Protein AF-A0A1F4JP92-F1 (afdb_monomer_lite)

Radius of gyration: 31.47 Å; chains: 1; bounding box: 61×27×81 Å

Secondary structure (DSSP, 8-state):
-PPPHHHHHHHHHTTSS-GGGHHHHHHHHHHHHHHHHHHHHHHHTS-----HHHHHHHHHHHHHHHHHHHHHHHHHHHHHHHHHHHHHHHHHHHHHHHHHHHHHHHHHTT--HHHHHHHHHHHHHHHHHHHHHHHH--

Structure (mmCIF, N/CA/C/O backbone):
data_AF-A0A1F4JP92-F1
#
_entry.id   AF-A0A1F4JP92-F1
#
loop_
_atom_site.group_PDB
_atom_site.id
_atom_site.type_symbol
_atom_site.label_atom_id
_atom_site.label_alt_id
_atom_site.label_comp_id
_atom_site.label_asym_id
_atom_site.label_entity_id
_atom_site.label_seq_id
_atom_site.pdbx_PDB_ins_code
_atom_site.Cartn_x
_atom_site.Cartn_y
_atom_site.Cartn_z
_atom_site.occupancy
_atom_site.B_iso_or_equiv
_atom_site.auth_seq_id
_atom_site.auth_comp_id
_atom_site.auth_asym_id
_atom_site.auth_atom_id
_atom_site.pdbx_PDB_model_num
ATOM 1 N N . MET A 1 1 ? -25.597 6.164 26.289 1.00 49.84 1 MET A N 1
ATOM 2 C CA . MET A 1 1 ? -26.779 6.835 26.872 1.00 49.84 1 MET A CA 1
ATOM 3 C C . MET A 1 1 ? -26.378 7.264 28.267 1.00 49.84 1 MET A C 1
ATOM 5 O O . MET A 1 1 ? -26.082 6.384 29.064 1.00 49.84 1 MET A O 1
ATOM 9 N N . SER A 1 2 ? -26.282 8.567 28.537 1.00 66.06 2 SER A N 1
ATOM 10 C CA . SER A 1 2 ? -25.992 9.054 29.887 1.00 66.06 2 SER A CA 1
ATOM 11 C C . SER A 1 2 ? -27.290 9.068 30.695 1.00 66.06 2 SER A C 1
ATOM 13 O O . SER A 1 2 ? -28.268 9.694 30.294 1.00 66.06 2 SER A O 1
ATOM 15 N N . VAL A 1 3 ? -27.320 8.329 31.802 1.00 77.25 3 VAL A N 1
ATOM 16 C CA . VAL A 1 3 ? -28.454 8.343 32.737 1.00 77.25 3 VAL A CA 1
ATOM 17 C C . VAL A 1 3 ? -28.464 9.696 33.446 1.00 77.25 3 VAL A C 1
ATOM 19 O O . VAL A 1 3 ? -27.437 10.103 33.995 1.00 77.25 3 VAL A O 1
ATOM 22 N N . LYS A 1 4 ? -29.593 10.414 33.418 1.00 81.44 4 LYS A N 1
ATOM 23 C CA . LYS A 1 4 ? -29.713 11.725 34.069 1.00 81.44 4 LYS A CA 1
ATOM 24 C C . LYS A 1 4 ? -30.188 11.573 35.511 1.00 81.44 4 LYS A C 1
ATOM 26 O O . LYS A 1 4 ? -30.871 10.618 35.870 1.00 81.44 4 LYS A O 1
ATOM 31 N N . ARG A 1 5 ? -29.875 12.570 36.343 1.00 82.69 5 ARG A N 1
ATOM 32 C CA . ARG A 1 5 ? -30.375 12.651 37.727 1.00 82.69 5 ARG A CA 1
ATOM 33 C C . ARG A 1 5 ? -31.907 12.616 37.789 1.00 82.69 5 ARG A C 1
ATOM 35 O O . ARG A 1 5 ? -32.465 12.012 38.695 1.00 82.69 5 ARG A O 1
ATOM 42 N N . GLU A 1 6 ? -32.564 13.233 36.812 1.00 84.19 6 GLU A N 1
ATOM 43 C CA . GLU A 1 6 ? -34.025 13.266 36.661 1.00 84.19 6 GLU A CA 1
ATOM 44 C C . GLU A 1 6 ? -34.623 11.856 36.537 1.00 84.19 6 GLU A C 1
ATOM 46 O O . GLU A 1 6 ? -35.607 11.550 37.208 1.00 84.19 6 GLU A O 1
ATOM 51 N N . ASP A 1 7 ? -33.972 10.968 35.780 1.00 82.88 7 ASP A N 1
ATOM 52 C CA . ASP A 1 7 ? -34.418 9.582 35.591 1.00 82.88 7 ASP A CA 1
ATOM 53 C C . ASP A 1 7 ? -34.305 8.773 36.894 1.00 82.88 7 ASP A C 1
ATOM 55 O O . ASP A 1 7 ? -35.163 7.949 37.210 1.00 82.88 7 ASP A O 1
ATOM 59 N N . LEU A 1 8 ? -33.265 9.038 37.692 1.00 81.44 8 LEU A N 1
ATOM 60 C CA . LEU A 1 8 ? -33.061 8.389 38.991 1.00 81.44 8 LEU A CA 1
ATOM 61 C C . LEU A 1 8 ? -34.031 8.903 40.060 1.00 81.44 8 LEU A C 1
ATOM 63 O O . LEU A 1 8 ? -34.473 8.131 40.908 1.00 81.44 8 LEU A O 1
ATOM 67 N N . LEU A 1 9 ? -34.404 10.184 40.004 1.00 83.88 9 LEU A N 1
ATOM 68 C CA . LEU A 1 9 ? -35.442 10.752 40.866 1.00 83.88 9 LEU A CA 1
ATOM 69 C C . LEU A 1 9 ? -36.829 10.211 40.508 1.00 83.88 9 LEU A C 1
ATOM 71 O O . LEU A 1 9 ? -37.616 9.926 41.409 1.00 83.88 9 LEU A O 1
ATOM 75 N N . ALA A 1 10 ? -37.114 10.010 39.219 1.00 84.25 10 ALA A N 1
ATOM 76 C CA . ALA A 1 10 ? -38.336 9.349 38.771 1.00 84.25 10 ALA A CA 1
ATOM 77 C C . ALA A 1 10 ? -38.378 7.880 39.230 1.00 84.25 10 ALA A C 1
ATOM 79 O O . ALA A 1 10 ? -39.398 7.422 39.742 1.00 84.25 10 ALA A O 1
ATOM 80 N N . ALA A 1 11 ? -37.256 7.158 39.142 1.00 81.69 11 ALA A N 1
ATOM 81 C CA . ALA A 1 11 ? -37.146 5.799 39.671 1.00 81.69 11 ALA A CA 1
ATOM 82 C C . ALA A 1 11 ? -37.335 5.749 41.199 1.00 81.69 11 ALA A C 1
ATOM 84 O O . ALA A 1 11 ? -37.957 4.818 41.715 1.00 81.69 11 ALA A O 1
ATOM 85 N N . ALA A 1 12 ? -36.860 6.766 41.923 1.00 83.38 12 ALA A N 1
ATOM 86 C CA . ALA A 1 12 ? -37.088 6.882 43.359 1.00 83.38 12 ALA A CA 1
ATOM 87 C C . ALA A 1 12 ? -38.549 7.202 43.712 1.00 83.38 12 ALA A C 1
ATOM 89 O O . ALA A 1 12 ? -39.080 6.650 44.675 1.00 83.38 12 ALA A O 1
ATOM 90 N N . ALA A 1 13 ? -39.231 8.009 42.895 1.00 83.31 13 ALA A N 1
ATOM 91 C CA . ALA A 1 13 ? -40.652 8.320 43.062 1.00 83.31 13 ALA A CA 1
ATOM 92 C C . ALA A 1 13 ? -41.559 7.088 42.883 1.00 83.31 13 ALA A C 1
ATOM 94 O O . ALA A 1 13 ? -42.597 6.986 43.532 1.00 83.31 13 ALA A O 1
ATOM 95 N N . VAL A 1 14 ? -41.152 6.132 42.041 1.00 86.50 14 VAL A N 1
ATOM 96 C CA . VAL A 1 14 ? -41.853 4.848 41.830 1.00 86.50 14 VAL A CA 1
ATOM 97 C C . VAL A 1 14 ? -41.387 3.770 42.831 1.00 86.50 14 VAL A C 1
ATOM 99 O O . VAL A 1 14 ? -41.831 2.627 42.782 1.00 86.50 14 VAL A O 1
ATOM 102 N N . GLY A 1 15 ? -40.505 4.119 43.777 1.00 81.44 15 GLY A N 1
ATOM 103 C CA . GLY A 1 15 ? -40.039 3.222 44.841 1.00 81.44 15 GLY A CA 1
ATOM 104 C C . GLY A 1 15 ? -39.006 2.182 44.399 1.00 81.44 15 GLY A C 1
ATOM 105 O O . GLY A 1 15 ? -38.695 1.269 45.159 1.00 81.44 15 GLY A O 1
ATOM 106 N N . VAL A 1 16 ? -38.452 2.313 43.191 1.00 85.06 16 VAL A N 1
ATOM 107 C CA . VAL A 1 16 ? -37.427 1.401 42.656 1.00 85.06 16 VAL A CA 1
ATOM 108 C C . VAL A 1 16 ? -36.076 1.627 43.344 1.00 85.06 16 VAL A C 1
ATOM 110 O O . VAL A 1 16 ? -35.290 0.695 43.495 1.00 85.06 16 VAL A O 1
ATOM 113 N N . VAL A 1 17 ? -35.802 2.862 43.777 1.00 82.50 17 VAL A N 1
ATOM 114 C CA . VAL A 1 17 ? -34.554 3.264 44.447 1.00 82.50 17 VAL A CA 1
ATOM 115 C C . VAL A 1 17 ? -34.890 4.170 45.633 1.00 82.50 17 VAL A C 1
ATOM 117 O O . VAL A 1 17 ? -35.814 4.973 45.561 1.00 82.50 17 VAL A O 1
ATOM 120 N N . GLN A 1 18 ? -34.160 4.078 46.745 1.00 84.06 18 GLN A N 1
ATOM 121 C CA . GLN A 1 18 ? -34.363 5.021 47.851 1.00 84.06 18 GLN A CA 1
ATOM 122 C C . GLN A 1 18 ? -33.817 6.407 47.482 1.00 84.06 18 GLN A C 1
ATOM 124 O O . GLN A 1 18 ? -32.737 6.513 46.905 1.00 84.06 18 GLN A O 1
ATOM 129 N N . TYR A 1 19 ? -34.508 7.484 47.870 1.00 82.38 19 TYR A N 1
ATOM 130 C CA . TYR A 1 19 ? -34.062 8.862 47.598 1.00 82.38 19 TYR A CA 1
ATOM 131 C C . TYR A 1 19 ? -32.640 9.156 48.103 1.00 82.38 19 TYR A C 1
ATOM 133 O O . TYR A 1 19 ? -31.888 9.872 47.450 1.00 82.38 19 TYR A O 1
ATOM 141 N N . THR A 1 20 ? -32.238 8.550 49.223 1.00 85.56 20 THR A N 1
ATOM 142 C CA . THR A 1 20 ? -30.881 8.654 49.788 1.00 85.56 20 THR A CA 1
ATOM 143 C C . THR A 1 20 ? -29.809 7.972 48.932 1.00 85.56 20 THR A C 1
ATOM 145 O O . THR A 1 20 ? -28.627 8.281 49.062 1.00 85.56 20 THR A O 1
ATOM 148 N N . GLN A 1 21 ? -30.204 7.051 48.052 1.00 84.31 21 GLN A N 1
ATOM 149 C CA . GLN A 1 21 ? -29.314 6.269 47.194 1.00 84.31 21 GLN A CA 1
ATOM 150 C C . GLN A 1 21 ? -29.171 6.861 45.787 1.00 84.31 21 GLN A C 1
ATOM 152 O O . GLN A 1 21 ? -28.316 6.406 45.031 1.00 84.31 21 GLN A O 1
ATOM 157 N N . VAL A 1 22 ? -29.944 7.896 45.442 1.00 83.75 22 VAL A N 1
ATOM 158 C CA . VAL A 1 22 ? -29.917 8.534 44.115 1.00 83.75 22 VAL A CA 1
ATOM 159 C C . VAL A 1 22 ? -28.533 9.103 43.787 1.00 83.75 22 VAL A C 1
ATOM 161 O O . VAL A 1 22 ? -27.990 8.809 42.723 1.00 83.75 22 VAL A O 1
ATOM 164 N N . ASP A 1 23 ? -27.934 9.869 44.702 1.00 83.75 23 ASP A N 1
ATOM 165 C CA . ASP A 1 23 ? -26.630 10.502 44.465 1.00 83.75 23 ASP A CA 1
ATOM 166 C C . ASP A 1 23 ? -25.465 9.481 44.413 1.00 83.75 23 ASP A C 1
ATOM 168 O O . ASP A 1 23 ? -24.675 9.538 43.465 1.00 83.75 23 ASP A O 1
ATOM 172 N N . PRO A 1 24 ? -25.360 8.488 45.326 1.00 85.88 24 PRO A N 1
ATOM 173 C CA . PRO A 1 24 ? -24.376 7.407 45.207 1.00 85.88 24 PRO A CA 1
ATOM 174 C C . PRO A 1 24 ? -24.490 6.620 43.896 1.00 85.88 24 PRO A C 1
ATOM 176 O O . PRO A 1 24 ? -23.478 6.299 43.266 1.00 85.88 24 PRO A O 1
ATOM 179 N N . LEU A 1 25 ? -25.720 6.323 43.463 1.00 85.44 25 LEU A N 1
ATOM 180 C CA . LEU A 1 25 ? -25.968 5.557 42.245 1.00 85.44 25 LEU A CA 1
ATOM 181 C C . LEU A 1 25 ? -25.600 6.361 40.992 1.00 85.44 25 LEU A C 1
ATOM 183 O O . LEU A 1 25 ? -25.024 5.812 40.052 1.00 85.44 25 LEU A O 1
ATOM 187 N N . LEU A 1 26 ? -25.867 7.670 40.998 1.00 86.19 26 LEU A N 1
ATOM 188 C CA . LEU A 1 26 ? -25.460 8.575 39.927 1.00 86.19 26 LEU A CA 1
ATOM 189 C C . LEU A 1 26 ? -23.935 8.596 39.769 1.00 86.19 26 LEU A C 1
ATOM 191 O O . LEU A 1 26 ? -23.441 8.450 38.652 1.00 86.19 26 LEU A O 1
ATOM 195 N N . ILE A 1 27 ? -23.190 8.717 40.874 1.00 86.81 27 ILE A N 1
ATOM 196 C CA . ILE A 1 27 ? -21.716 8.721 40.867 1.00 86.81 27 ILE A CA 1
ATOM 197 C C . ILE A 1 27 ? -21.172 7.404 40.301 1.00 86.81 27 ILE A C 1
ATOM 199 O O . ILE A 1 27 ? -20.283 7.419 39.447 1.00 86.81 27 ILE A O 1
ATOM 203 N N . PHE A 1 28 ? -21.728 6.270 40.732 1.00 88.69 28 PHE A N 1
ATOM 204 C CA . PHE A 1 28 ? -21.328 4.954 40.236 1.00 88.69 28 PHE A CA 1
ATOM 205 C C . PHE A 1 28 ? -21.559 4.806 38.725 1.00 88.69 28 PHE A C 1
ATOM 207 O O . PHE A 1 28 ? -20.673 4.350 37.996 1.00 88.69 28 PHE A O 1
ATOM 214 N N . LEU A 1 29 ? -22.731 5.221 38.232 1.00 87.44 29 LEU A N 1
ATOM 215 C CA . LEU A 1 29 ? -23.058 5.161 36.806 1.00 87.44 29 LEU A CA 1
ATOM 216 C C . LEU A 1 29 ? -22.124 6.047 35.972 1.00 87.44 29 LEU A C 1
ATOM 218 O O . LEU A 1 29 ? -21.680 5.626 34.903 1.00 87.44 29 LEU A O 1
ATOM 222 N N . LEU A 1 30 ? -21.762 7.223 36.487 1.00 87.44 30 LEU A N 1
ATOM 223 C CA . LEU A 1 30 ? -20.822 8.141 35.842 1.00 87.44 30 LEU A CA 1
ATOM 224 C C . LEU A 1 30 ? -19.408 7.551 35.765 1.00 87.44 30 LEU A C 1
ATOM 226 O O . LEU A 1 30 ? -18.778 7.584 34.709 1.00 87.44 30 LEU A O 1
ATOM 230 N N . GLN A 1 31 ? -18.920 6.951 36.854 1.00 86.75 31 GLN A N 1
ATOM 231 C CA . GLN A 1 31 ? -17.619 6.275 36.872 1.00 86.75 31 GLN A CA 1
ATOM 232 C C . GLN A 1 31 ? -17.571 5.092 35.903 1.00 86.75 31 GLN A C 1
ATOM 234 O O . GLN A 1 31 ? -16.582 4.910 35.189 1.00 86.75 31 GLN A O 1
ATOM 239 N N . ARG A 1 32 ? -18.647 4.301 35.840 1.00 87.00 32 ARG A N 1
ATOM 240 C CA . ARG A 1 32 ? -18.765 3.196 34.887 1.00 87.00 32 ARG A CA 1
ATOM 241 C C . ARG A 1 32 ? -18.697 3.692 33.443 1.00 87.00 32 ARG A C 1
ATOM 243 O O . ARG A 1 32 ? -17.982 3.090 32.646 1.00 87.00 32 ARG A O 1
ATOM 250 N N . ASP A 1 33 ? -19.415 4.760 33.103 1.00 86.50 33 ASP A N 1
ATOM 251 C CA . ASP A 1 33 ? -19.454 5.278 31.730 1.00 86.50 33 ASP A CA 1
ATOM 252 C C . ASP A 1 33 ? -18.088 5.845 31.304 1.00 86.50 33 ASP A C 1
ATOM 254 O O . ASP A 1 33 ? -17.599 5.553 30.213 1.00 86.50 33 ASP A O 1
ATOM 258 N N . VAL A 1 34 ? -17.396 6.546 32.211 1.00 86.00 34 VAL A N 1
ATOM 259 C CA . VAL A 1 34 ? -16.014 7.010 31.990 1.00 86.00 34 VAL A CA 1
ATOM 260 C C . VAL A 1 34 ? -15.054 5.838 31.767 1.00 86.00 34 VAL A C 1
ATOM 262 O O . VAL A 1 34 ? -14.203 5.904 30.878 1.00 86.00 34 VAL A O 1
ATOM 265 N N . ASN A 1 35 ? -15.182 4.753 32.535 1.00 86.00 35 ASN A N 1
ATOM 266 C CA . ASN A 1 35 ? -14.346 3.564 32.354 1.00 86.00 35 ASN A CA 1
ATOM 267 C C . ASN A 1 35 ? -14.616 2.876 31.011 1.00 86.00 35 ASN A C 1
ATOM 269 O O . ASN A 1 35 ? -13.668 2.538 30.305 1.00 86.00 35 ASN A O 1
ATOM 273 N N . LEU A 1 36 ? -15.883 2.744 30.612 1.00 84.56 36 LEU A N 1
ATOM 274 C CA . LEU A 1 36 ? -16.255 2.177 29.313 1.00 84.56 36 LEU A CA 1
ATOM 275 C C . LEU A 1 36 ? -15.766 3.045 28.146 1.00 84.56 36 LEU A C 1
ATOM 277 O O . LEU A 1 36 ? -15.249 2.515 27.162 1.00 84.56 36 LEU A O 1
ATOM 281 N N . GLN A 1 37 ? -15.860 4.372 28.259 1.00 82.25 37 GLN A N 1
ATOM 282 C CA . GLN A 1 37 ? -15.300 5.286 27.261 1.00 82.25 37 GLN A CA 1
ATOM 283 C C . GLN A 1 37 ? -13.776 5.185 27.188 1.00 82.25 37 GLN A C 1
ATOM 285 O O . GLN A 1 37 ? -13.226 5.129 26.089 1.00 82.25 37 GLN A O 1
ATOM 290 N N . ARG A 1 38 ? -13.081 5.103 28.331 1.00 79.50 38 ARG A N 1
ATOM 291 C CA . ARG A 1 38 ? -11.629 4.870 28.353 1.00 79.50 38 ARG A CA 1
ATOM 292 C C . ARG A 1 38 ? -11.266 3.553 27.682 1.00 79.50 38 ARG A C 1
ATOM 294 O O . ARG A 1 38 ? -10.338 3.533 26.882 1.00 79.50 38 ARG A O 1
ATOM 301 N N . GLU A 1 39 ? -11.987 2.471 27.957 1.00 80.69 39 GLU A N 1
ATOM 302 C CA . GLU A 1 39 ? -11.750 1.180 27.307 1.00 80.69 39 GLU A CA 1
ATOM 303 C C . GLU A 1 39 ? -11.999 1.231 25.798 1.00 80.69 39 GLU A C 1
ATOM 305 O O . GLU A 1 39 ? -11.201 0.680 25.038 1.00 80.69 39 GLU A O 1
ATOM 310 N N . ALA A 1 40 ? -13.052 1.920 25.351 1.00 78.00 40 ALA A N 1
ATOM 311 C CA . ALA A 1 40 ? -13.345 2.112 23.933 1.00 78.00 40 ALA A CA 1
ATOM 312 C C . ALA A 1 40 ? -12.235 2.911 23.227 1.00 78.00 40 ALA A C 1
ATOM 314 O O . ALA A 1 40 ? -11.703 2.456 22.213 1.00 78.00 40 ALA A O 1
ATOM 315 N N . MET A 1 41 ? -11.809 4.036 23.814 1.00 73.19 41 MET A N 1
ATOM 316 C CA . MET A 1 41 ? -10.707 4.858 23.297 1.00 73.19 41 MET A CA 1
ATOM 317 C C . MET A 1 41 ? -9.369 4.107 23.302 1.00 73.19 41 MET A C 1
ATOM 319 O O . MET A 1 41 ? -8.562 4.251 22.384 1.00 73.19 41 MET A O 1
ATOM 323 N N . LEU A 1 42 ? -9.119 3.277 24.319 1.00 71.12 42 LEU A N 1
ATOM 324 C CA . LEU A 1 42 ? -7.929 2.431 24.375 1.00 71.12 42 LEU A CA 1
ATOM 325 C C . LEU A 1 42 ? -7.974 1.322 23.324 1.00 71.12 42 LEU A C 1
ATOM 327 O O . LEU A 1 42 ? -6.928 0.995 22.779 1.00 71.12 42 LEU A O 1
ATOM 331 N N . LYS A 1 43 ? -9.147 0.756 23.014 1.00 67.06 43 LYS A N 1
ATOM 332 C CA . LYS A 1 43 ? -9.319 -0.251 21.952 1.00 67.06 43 LYS A CA 1
ATOM 333 C C . LYS A 1 43 ? -8.974 0.312 20.575 1.00 67.06 43 LYS A C 1
ATOM 335 O O . LYS A 1 43 ? -8.307 -0.372 19.808 1.00 67.06 43 LYS A O 1
ATOM 340 N N . GLU A 1 44 ? -9.384 1.547 20.301 1.00 61.88 44 GLU A N 1
ATOM 341 C CA . GLU A 1 44 ? -9.089 2.258 19.052 1.00 61.88 44 GLU A CA 1
ATOM 342 C C . GLU A 1 44 ? -7.602 2.631 18.932 1.00 61.88 44 GLU A C 1
ATOM 344 O O . GLU A 1 44 ? -7.030 2.596 17.847 1.00 61.88 44 GLU A O 1
ATOM 349 N N . LYS A 1 45 ? -6.942 2.906 20.065 1.00 58.91 45 LYS A N 1
ATOM 350 C CA . LYS A 1 45 ? -5.507 3.222 20.136 1.00 58.91 45 LYS A CA 1
ATOM 351 C C . LYS A 1 45 ? -4.593 2.029 20.408 1.00 58.91 45 LYS A C 1
ATOM 353 O O . LYS A 1 45 ? -3.395 2.238 20.612 1.00 58.91 45 LYS A O 1
ATOM 358 N N . ARG A 1 46 ? -5.095 0.788 20.440 1.00 57.69 46 ARG A N 1
ATOM 359 C CA . ARG A 1 46 ? -4.195 -0.365 20.577 1.00 57.69 46 ARG A CA 1
ATOM 360 C C . ARG A 1 46 ? -3.289 -0.382 19.348 1.00 57.69 46 ARG A C 1
ATOM 362 O O . ARG A 1 46 ? -3.819 -0.513 18.245 1.00 57.69 46 ARG A O 1
ATOM 369 N N . PRO A 1 47 ? -1.955 -0.274 19.503 1.00 57.12 47 PRO A N 1
ATOM 370 C CA . PRO A 1 47 ? -1.069 -0.483 18.375 1.00 57.12 47 PRO A CA 1
ATOM 371 C C . PRO A 1 47 ? -1.387 -1.877 17.849 1.00 57.12 47 PRO A C 1
ATOM 373 O O . PRO A 1 47 ? -1.364 -2.850 18.612 1.00 57.12 47 PRO A O 1
ATOM 376 N N . THR A 1 48 ? -1.773 -1.964 16.576 1.00 61.41 48 THR A N 1
ATOM 377 C CA . THR A 1 48 ? -1.891 -3.239 15.875 1.00 61.41 48 THR A CA 1
ATOM 378 C C . THR A 1 48 ? -0.580 -3.961 16.117 1.00 61.41 48 THR A C 1
ATOM 380 O O . THR A 1 48 ? 0.459 -3.516 15.630 1.00 61.41 48 THR A O 1
ATOM 383 N N . ARG A 1 49 ? -0.604 -5.002 16.959 1.00 61.38 49 ARG A N 1
ATOM 384 C CA . ARG A 1 49 ? 0.553 -5.863 17.189 1.00 61.38 49 ARG A CA 1
ATOM 385 C C . ARG A 1 49 ? 0.930 -6.388 15.816 1.00 61.38 49 ARG A C 1
ATOM 387 O O . ARG A 1 49 ? 0.214 -7.233 15.288 1.00 61.38 49 ARG A O 1
ATOM 394 N N . THR A 1 50 ? 1.982 -5.827 15.233 1.00 62.09 50 THR A N 1
ATOM 395 C CA . THR A 1 50 ? 2.514 -6.239 13.943 1.00 62.09 50 THR A CA 1
ATOM 396 C C . THR A 1 50 ? 2.848 -7.710 14.073 1.00 62.09 50 THR A C 1
ATOM 398 O O . THR A 1 50 ? 3.754 -8.102 14.811 1.00 62.09 50 THR A O 1
ATOM 401 N N . SER A 1 51 ? 2.032 -8.547 13.441 1.00 74.31 51 SER A N 1
ATOM 402 C CA .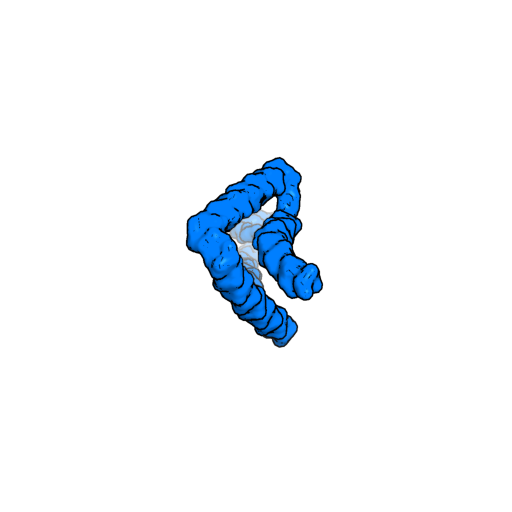 SER A 1 51 ? 2.261 -9.980 13.445 1.00 74.31 51 SER A CA 1
ATOM 403 C C . SER A 1 51 ? 3.557 -10.236 12.683 1.00 74.31 51 SER A C 1
ATOM 405 O O . SER A 1 51 ? 3.839 -9.554 11.697 1.00 74.31 51 SER A O 1
ATOM 407 N N . GLY A 1 52 ? 4.351 -11.234 13.082 1.00 74.50 52 GLY A N 1
ATOM 408 C CA . GLY A 1 52 ? 5.544 -11.620 12.312 1.00 74.50 52 GLY A CA 1
ATOM 409 C C . GLY A 1 52 ? 5.217 -11.918 10.839 1.00 74.50 52 GLY A C 1
ATOM 410 O O . GLY A 1 52 ? 6.036 -11.688 9.953 1.00 74.50 52 GLY A O 1
ATOM 411 N N . ARG A 1 53 ? 3.971 -12.331 10.566 1.00 80.38 53 ARG A N 1
ATOM 412 C CA . ARG A 1 53 ? 3.424 -12.496 9.216 1.00 80.38 53 ARG A CA 1
ATOM 413 C C . ARG A 1 53 ? 3.295 -11.172 8.455 1.00 80.38 53 ARG A C 1
ATOM 415 O O . ARG A 1 53 ? 3.617 -11.139 7.273 1.00 80.38 53 ARG A O 1
ATOM 422 N N . ASP A 1 54 ? 2.878 -10.094 9.115 1.00 79.19 54 ASP A N 1
ATOM 423 C CA . ASP A 1 54 ? 2.772 -8.768 8.493 1.00 79.19 54 ASP A CA 1
ATOM 424 C C . ASP A 1 54 ? 4.161 -8.253 8.122 1.00 79.19 54 ASP A C 1
ATOM 426 O O . ASP A 1 54 ? 4.368 -7.766 7.016 1.00 79.19 54 ASP A O 1
ATOM 430 N N . VAL A 1 55 ? 5.147 -8.443 9.005 1.00 82.88 55 VAL A N 1
ATOM 431 C CA . VAL A 1 55 ? 6.548 -8.084 8.735 1.00 82.88 55 VAL A CA 1
ATOM 432 C C . VAL A 1 55 ? 7.099 -8.865 7.539 1.00 82.88 55 VAL A C 1
ATOM 434 O O . VAL A 1 55 ? 7.748 -8.278 6.675 1.00 82.88 55 VAL A O 1
ATOM 437 N N . ALA A 1 56 ? 6.800 -10.165 7.441 1.00 83.50 56 ALA A N 1
ATOM 438 C CA . ALA A 1 56 ? 7.183 -10.976 6.287 1.00 83.50 56 ALA A CA 1
AT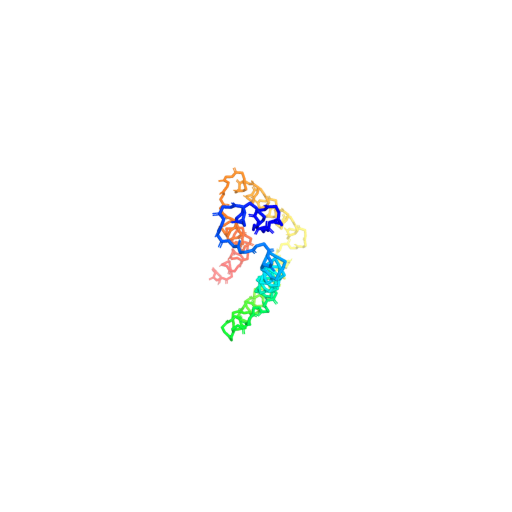OM 439 C C . ALA A 1 56 ? 6.525 -10.482 4.987 1.00 83.50 56 ALA A C 1
ATOM 441 O O . ALA A 1 56 ? 7.194 -10.403 3.957 1.00 83.50 56 ALA A O 1
ATOM 442 N N . PHE A 1 57 ? 5.250 -10.085 5.027 1.00 84.69 57 PHE A N 1
ATOM 443 C CA . PHE A 1 57 ? 4.582 -9.479 3.874 1.00 84.69 57 PHE A CA 1
ATOM 444 C C . PHE A 1 57 ? 5.175 -8.122 3.491 1.00 84.69 57 PHE A C 1
ATOM 446 O O . PHE A 1 57 ? 5.349 -7.866 2.302 1.00 84.69 57 PHE A O 1
ATOM 453 N N . TYR A 1 58 ? 5.541 -7.275 4.456 1.00 83.75 58 TYR A N 1
ATOM 454 C CA . TYR A 1 58 ? 6.222 -6.009 4.172 1.00 83.75 58 TYR A CA 1
ATOM 455 C C . TYR A 1 58 ? 7.605 -6.230 3.554 1.00 83.75 58 TYR A C 1
ATOM 457 O O . TYR A 1 58 ? 7.952 -5.560 2.584 1.00 83.75 58 TYR A O 1
ATOM 465 N N . MET A 1 59 ? 8.370 -7.201 4.056 1.00 87.12 59 MET A N 1
ATOM 466 C CA . MET A 1 59 ? 9.656 -7.598 3.473 1.00 87.12 59 MET A CA 1
ATOM 467 C C . MET A 1 59 ? 9.493 -8.112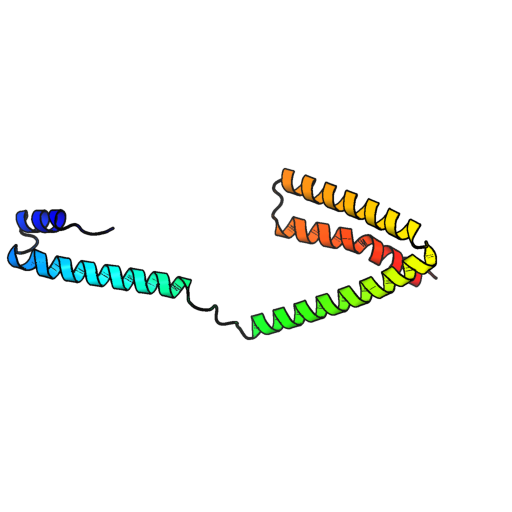 2.040 1.00 87.12 59 MET A C 1
ATOM 469 O O . MET A 1 59 ? 10.228 -7.696 1.147 1.00 87.12 59 MET A O 1
ATOM 473 N N . LEU A 1 60 ? 8.493 -8.965 1.799 1.00 86.75 60 LEU A N 1
ATOM 474 C CA . LEU A 1 60 ? 8.169 -9.451 0.460 1.00 86.75 60 LEU A CA 1
ATOM 475 C C . LEU A 1 60 ? 7.782 -8.294 -0.470 1.00 86.75 60 LEU A C 1
ATOM 477 O O . LEU A 1 60 ? 8.278 -8.216 -1.590 1.00 86.75 60 LEU A O 1
ATOM 481 N N . ALA A 1 61 ? 6.930 -7.378 -0.004 1.00 80.06 61 ALA A N 1
ATOM 482 C CA . ALA A 1 61 ? 6.508 -6.215 -0.773 1.00 80.06 61 ALA A CA 1
ATOM 483 C C . ALA A 1 61 ? 7.702 -5.323 -1.138 1.00 80.06 61 ALA A C 1
ATOM 485 O O . ALA A 1 61 ? 7.841 -4.941 -2.296 1.00 80.06 61 ALA A O 1
ATOM 486 N N . LEU A 1 62 ? 8.602 -5.051 -0.188 1.00 85.06 62 LEU A N 1
ATOM 487 C CA . LEU A 1 62 ? 9.827 -4.289 -0.441 1.00 85.06 62 LEU A CA 1
ATOM 488 C C . LEU A 1 62 ? 10.731 -4.977 -1.468 1.00 85.06 62 LEU A C 1
ATOM 490 O O . LEU A 1 62 ? 11.257 -4.313 -2.360 1.00 85.06 62 LEU A O 1
ATOM 494 N N . LEU A 1 63 ? 10.871 -6.302 -1.391 1.00 88.69 63 LEU A N 1
ATOM 495 C CA . LEU A 1 63 ? 11.663 -7.072 -2.349 1.00 88.69 63 LEU A CA 1
ATO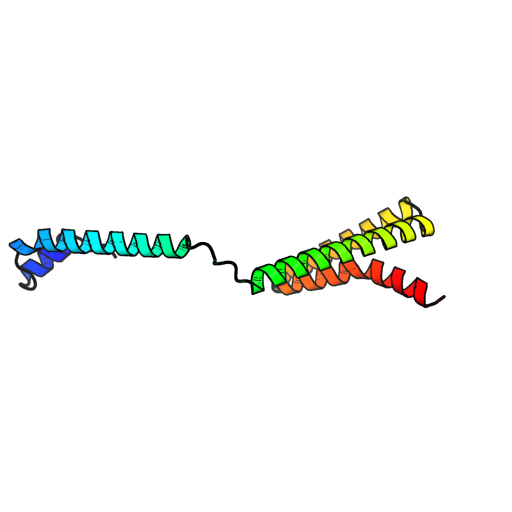M 496 C C . LEU A 1 63 ? 11.050 -7.014 -3.752 1.00 88.69 63 LEU A C 1
ATOM 498 O O . LEU A 1 63 ? 11.757 -6.741 -4.721 1.00 88.69 63 LEU A O 1
ATOM 502 N N . VAL A 1 64 ? 9.734 -7.202 -3.865 1.00 85.12 64 VAL A N 1
ATOM 503 C CA . VAL A 1 64 ? 9.007 -7.103 -5.140 1.00 85.12 64 VAL A CA 1
ATOM 504 C C . VAL A 1 64 ? 9.149 -5.706 -5.741 1.00 85.12 64 VAL A C 1
ATOM 506 O O . VAL A 1 64 ? 9.446 -5.587 -6.928 1.00 85.12 64 VAL A O 1
ATOM 509 N N . ILE A 1 65 ? 9.004 -4.652 -4.933 1.00 80.62 65 ILE A N 1
ATOM 510 C CA . ILE A 1 65 ? 9.199 -3.265 -5.380 1.00 80.62 65 ILE A CA 1
ATOM 511 C C . ILE A 1 65 ? 10.637 -3.058 -5.869 1.00 80.62 65 ILE A C 1
ATOM 513 O O . ILE A 1 65 ? 10.840 -2.463 -6.928 1.00 80.62 65 ILE A O 1
ATOM 517 N N . GLY A 1 66 ? 11.635 -3.581 -5.150 1.00 80.62 66 GLY A N 1
ATOM 518 C CA . GLY A 1 66 ? 13.040 -3.493 -5.550 1.00 80.62 66 GLY A CA 1
ATOM 519 C C . GLY A 1 66 ? 13.311 -4.161 -6.900 1.00 80.62 66 GLY A C 1
ATOM 520 O O . GLY A 1 66 ? 13.887 -3.542 -7.796 1.00 80.62 66 GLY A O 1
ATOM 521 N N . VAL A 1 67 ? 12.832 -5.395 -7.081 1.00 81.12 67 VAL A N 1
ATOM 522 C CA . VAL A 1 67 ? 12.986 -6.150 -8.335 1.00 81.12 67 VAL A CA 1
ATOM 523 C C . VAL A 1 67 ? 12.256 -5.463 -9.489 1.00 81.12 67 VAL A C 1
ATOM 525 O O . VAL A 1 67 ? 12.828 -5.304 -10.567 1.00 81.12 67 VAL A O 1
ATOM 528 N N . ALA A 1 68 ? 11.023 -5.002 -9.265 1.00 77.19 68 ALA A N 1
ATOM 529 C CA . ALA A 1 68 ? 10.258 -4.266 -10.265 1.00 77.19 68 ALA A CA 1
ATOM 530 C C . ALA A 1 68 ? 10.987 -2.986 -10.696 1.00 77.19 68 ALA A C 1
ATOM 532 O O . ALA A 1 68 ? 11.120 -2.728 -11.889 1.00 77.19 68 ALA A O 1
ATOM 533 N N . THR A 1 69 ? 11.529 -2.225 -9.745 1.00 76.69 69 THR A N 1
ATOM 534 C CA . THR A 1 69 ? 12.280 -0.993 -10.030 1.00 76.69 69 THR A CA 1
ATOM 535 C C . THR A 1 69 ? 13.538 -1.280 -10.850 1.00 76.69 69 THR A C 1
ATOM 537 O O . THR A 1 69 ? 13.803 -0.590 -11.835 1.00 76.69 69 THR A O 1
ATOM 540 N N . ALA A 1 70 ? 14.288 -2.331 -10.502 1.00 75.69 70 ALA A N 1
ATOM 541 C CA . ALA A 1 70 ? 15.469 -2.738 -11.258 1.00 75.69 70 ALA A CA 1
ATOM 542 C C . ALA A 1 70 ? 15.118 -3.157 -12.697 1.00 75.69 70 ALA A C 1
ATOM 544 O O . ALA A 1 70 ? 15.772 -2.720 -13.645 1.00 75.69 70 ALA A O 1
ATOM 545 N N . LEU A 1 71 ? 14.056 -3.950 -12.877 1.00 76.50 71 LEU A N 1
ATOM 546 C CA . LEU A 1 71 ? 13.554 -4.344 -14.198 1.00 76.50 71 LEU A CA 1
ATOM 547 C C . LEU A 1 71 ? 13.137 -3.123 -15.022 1.00 76.50 71 LEU A C 1
ATOM 549 O O . LEU A 1 71 ? 13.568 -2.987 -16.166 1.00 76.50 71 LEU A O 1
ATOM 553 N N . ILE A 1 72 ? 12.357 -2.211 -14.436 1.00 77.38 72 ILE A N 1
ATOM 554 C CA . ILE A 1 72 ? 11.938 -0.967 -15.094 1.00 77.38 72 ILE A CA 1
ATOM 555 C C . ILE A 1 72 ? 13.163 -0.186 -15.570 1.00 77.38 72 ILE A C 1
ATOM 557 O O . ILE A 1 72 ? 13.199 0.233 -16.726 1.00 77.38 72 ILE A O 1
ATOM 561 N N . ALA A 1 73 ? 14.189 -0.033 -14.729 1.00 73.81 73 ALA A N 1
ATOM 562 C CA . ALA A 1 73 ? 15.407 0.689 -15.087 1.00 73.81 73 ALA A CA 1
ATOM 563 C C . ALA A 1 73 ? 16.147 0.046 -16.275 1.00 73.81 73 ALA A C 1
ATOM 565 O O . ALA A 1 73 ? 16.552 0.750 -17.204 1.00 73.81 73 ALA A O 1
ATOM 566 N N . ILE A 1 74 ? 16.281 -1.286 -16.281 1.00 74.31 74 ILE A N 1
ATOM 567 C CA . ILE A 1 74 ? 16.933 -2.035 -17.367 1.00 74.31 74 ILE A CA 1
ATOM 568 C C . ILE A 1 74 ? 16.189 -1.823 -18.687 1.00 74.31 74 ILE A C 1
ATOM 570 O O . ILE A 1 74 ? 16.801 -1.452 -19.690 1.00 74.31 74 ILE A O 1
ATOM 574 N N . TYR A 1 75 ? 14.871 -2.015 -18.691 1.00 72.00 75 TYR A N 1
ATOM 575 C CA . TYR A 1 75 ? 14.072 -1.883 -19.907 1.00 72.00 75 TYR A CA 1
ATOM 576 C C . TYR A 1 75 ? 13.936 -0.436 -20.373 1.00 72.00 75 TYR A C 1
ATOM 578 O O . TYR A 1 75 ? 13.940 -0.189 -21.574 1.00 72.00 75 TYR A O 1
ATOM 586 N N . THR A 1 76 ? 13.894 0.529 -19.453 1.00 72.31 76 THR A N 1
ATOM 587 C CA . THR A 1 76 ? 13.889 1.960 -19.794 1.00 72.31 76 THR A CA 1
ATOM 588 C C . THR A 1 76 ? 15.180 2.343 -20.505 1.00 72.31 76 THR A C 1
ATOM 590 O O . THR A 1 76 ? 15.138 2.985 -21.551 1.00 72.31 76 THR A O 1
ATOM 593 N N . ARG A 1 77 ? 16.3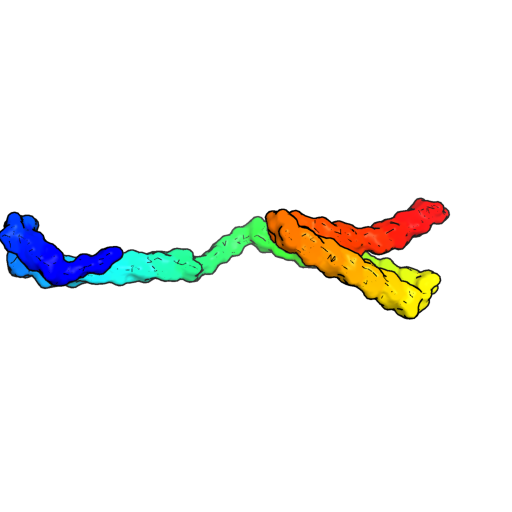35 1.896 -19.993 1.00 74.06 77 ARG A N 1
ATOM 594 C CA . ARG A 1 77 ? 17.631 2.124 -20.645 1.00 74.06 77 ARG A CA 1
ATOM 595 C C . ARG A 1 77 ? 17.691 1.471 -22.026 1.00 74.06 77 ARG A C 1
ATOM 597 O O . ARG A 1 77 ? 18.226 2.057 -22.961 1.00 74.06 77 ARG A O 1
ATOM 604 N N . LEU A 1 78 ? 17.133 0.270 -22.160 1.00 70.69 78 LEU A N 1
ATOM 605 C CA . LEU A 1 78 ? 17.102 -0.456 -23.427 1.00 70.69 78 LEU A CA 1
ATOM 606 C C . LEU A 1 78 ? 16.218 0.247 -24.467 1.00 70.69 78 LEU A C 1
ATOM 608 O O . LEU A 1 78 ? 16.649 0.472 -25.595 1.00 70.69 78 LEU A O 1
ATOM 612 N N . ALA A 1 79 ? 15.013 0.650 -24.069 1.00 68.06 79 ALA A N 1
ATOM 613 C CA . ALA A 1 79 ? 14.094 1.388 -24.921 1.00 68.06 79 ALA A CA 1
ATOM 614 C C . ALA A 1 79 ? 14.662 2.769 -25.291 1.00 68.06 79 ALA A C 1
ATOM 616 O O . ALA A 1 79 ? 14.491 3.212 -26.423 1.00 68.06 79 ALA A O 1
ATOM 617 N N . PHE A 1 80 ? 15.412 3.412 -24.390 1.00 72.56 80 PHE A N 1
ATOM 618 C CA . PHE A 1 80 ? 16.108 4.667 -24.681 1.00 72.56 80 PHE A CA 1
ATOM 619 C C . PHE A 1 80 ? 17.167 4.487 -25.772 1.00 72.56 80 PHE A C 1
ATOM 621 O O . PHE A 1 80 ? 17.274 5.324 -26.663 1.00 72.56 80 PHE A O 1
ATOM 628 N N . ASN A 1 81 ? 17.906 3.376 -25.748 1.00 74.62 81 ASN A N 1
ATOM 629 C CA . ASN A 1 81 ? 18.887 3.061 -26.785 1.00 74.62 81 ASN A CA 1
ATOM 630 C C . ASN A 1 81 ? 18.237 2.700 -28.132 1.00 74.62 81 ASN A C 1
ATOM 632 O O . ASN A 1 81 ? 18.825 2.978 -29.171 1.00 74.62 81 ASN A O 1
ATOM 636 N N . ALA A 1 82 ? 17.049 2.085 -28.126 1.00 73.69 82 ALA A N 1
ATOM 637 C CA . ALA A 1 82 ? 16.359 1.654 -29.345 1.00 73.69 82 ALA A CA 1
ATOM 638 C C . ALA A 1 82 ? 15.550 2.774 -30.030 1.00 73.69 82 ALA A C 1
ATOM 640 O O . ALA A 1 82 ? 15.538 2.863 -31.253 1.00 73.69 82 ALA A O 1
ATOM 641 N N . LEU A 1 83 ? 14.862 3.619 -29.254 1.00 70.88 83 LEU A N 1
ATOM 642 C CA . LEU A 1 83 ? 13.929 4.646 -29.750 1.00 70.88 83 LEU A CA 1
ATOM 643 C C . LEU A 1 83 ? 14.433 6.085 -29.563 1.00 70.88 83 LEU A C 1
ATOM 645 O O . LEU A 1 83 ? 13.830 7.020 -30.093 1.00 70.88 83 LEU A O 1
ATOM 649 N N . GLY A 1 84 ? 15.509 6.285 -28.798 1.00 75.62 84 GLY A N 1
ATOM 650 C CA . GLY A 1 84 ? 15.967 7.607 -28.375 1.00 75.62 84 GLY A CA 1
ATOM 651 C C . GLY A 1 84 ? 15.065 8.254 -27.313 1.00 75.62 84 GLY A C 1
ATOM 652 O O . GLY A 1 84 ? 13.960 7.793 -27.016 1.00 75.62 84 GLY A O 1
ATOM 653 N N . ALA A 1 85 ? 15.527 9.371 -26.739 1.00 71.38 85 ALA A N 1
ATOM 654 C CA . ALA A 1 85 ? 14.830 10.086 -25.662 1.00 71.38 85 ALA A CA 1
ATOM 655 C C . ALA A 1 85 ? 13.412 10.546 -26.048 1.00 71.38 85 ALA A C 1
ATOM 657 O O . ALA A 1 85 ? 12.475 10.425 -25.259 1.00 71.38 85 ALA A O 1
ATOM 658 N N . GLY A 1 86 ? 13.253 11.064 -27.271 1.00 73.50 86 GLY A N 1
ATOM 659 C CA . GLY A 1 86 ? 11.987 11.620 -27.753 1.00 73.50 86 GLY A CA 1
ATOM 660 C C . GLY A 1 86 ? 10.918 10.556 -28.001 1.00 73.50 86 GLY A C 1
ATOM 661 O O . GLY A 1 86 ? 9.773 10.730 -27.585 1.00 73.50 86 GLY A O 1
ATOM 662 N N . GLY A 1 87 ? 11.294 9.427 -28.612 1.00 73.12 87 GLY A N 1
ATOM 663 C CA . GLY A 1 87 ? 10.374 8.312 -28.846 1.00 73.12 87 GLY A CA 1
ATOM 664 C C . GLY A 1 87 ? 9.881 7.694 -27.539 1.00 73.12 87 GLY A C 1
ATOM 665 O O . GLY A 1 87 ? 8.699 7.379 -27.405 1.00 73.12 87 GLY A O 1
ATOM 666 N N . LEU A 1 88 ? 10.765 7.603 -26.543 1.00 71.75 88 LEU A N 1
ATOM 667 C CA . LEU A 1 88 ? 10.435 7.078 -25.223 1.00 71.75 88 LEU A CA 1
ATOM 668 C C . LEU A 1 88 ? 9.459 7.987 -24.462 1.00 71.75 88 LEU A C 1
ATOM 670 O O . LEU A 1 88 ? 8.476 7.501 -23.906 1.00 71.75 88 LEU A O 1
ATOM 674 N N . LEU A 1 89 ? 9.681 9.306 -24.490 1.00 74.25 89 LEU A N 1
ATOM 675 C CA . LEU A 1 89 ? 8.769 10.284 -23.888 1.00 74.25 89 LEU A CA 1
ATOM 676 C C . LEU A 1 89 ? 7.384 10.259 -24.539 1.00 74.25 89 LEU A C 1
ATOM 678 O O . LEU A 1 89 ? 6.379 10.303 -23.831 1.00 74.25 89 LEU A O 1
ATOM 682 N N . TRP A 1 90 ? 7.321 10.136 -25.867 1.00 75.38 90 TRP A N 1
ATOM 683 C CA . TRP A 1 90 ? 6.051 10.015 -26.581 1.00 75.38 90 TRP A CA 1
ATOM 684 C C . TRP A 1 90 ? 5.294 8.744 -26.181 1.00 75.38 90 TRP A C 1
ATOM 686 O O . TRP A 1 90 ? 4.105 8.799 -25.868 1.00 75.38 90 TRP A O 1
ATOM 696 N N . PHE A 1 91 ? 5.991 7.606 -26.120 1.00 72.62 91 PHE A N 1
ATOM 697 C CA . PHE A 1 91 ? 5.402 6.330 -25.711 1.00 72.62 91 PHE A CA 1
ATOM 698 C C . PHE A 1 91 ? 4.880 6.361 -24.273 1.00 72.62 91 PHE A C 1
ATOM 700 O O . PHE A 1 91 ? 3.767 5.900 -24.013 1.00 72.62 91 PHE A O 1
ATOM 707 N N . ILE A 1 92 ? 5.655 6.938 -23.349 1.00 75.19 92 ILE A N 1
ATOM 708 C CA . ILE A 1 92 ? 5.250 7.115 -21.949 1.00 75.19 92 ILE A CA 1
ATOM 709 C C . ILE A 1 92 ? 4.029 8.027 -21.864 1.00 75.19 92 ILE A C 1
ATOM 711 O O . ILE A 1 92 ? 3.063 7.677 -21.190 1.00 75.19 92 ILE A O 1
ATOM 715 N N . GLY A 1 93 ? 4.043 9.165 -22.562 1.00 78.75 93 GLY A N 1
ATOM 716 C CA . GLY A 1 93 ? 2.923 10.105 -22.570 1.00 78.75 93 GLY A CA 1
ATOM 717 C C . GLY A 1 93 ? 1.632 9.461 -23.074 1.00 78.75 93 GLY A C 1
ATOM 718 O O . GLY A 1 93 ? 0.583 9.596 -22.444 1.00 78.75 93 GLY A O 1
ATOM 719 N N . LEU A 1 94 ? 1.714 8.689 -24.161 1.00 79.88 94 LEU A N 1
ATOM 720 C CA . LEU A 1 94 ? 0.564 7.991 -24.733 1.00 79.88 94 LEU A CA 1
ATOM 721 C C . LEU A 1 94 ? 0.003 6.927 -23.772 1.00 79.88 94 LEU A C 1
ATOM 723 O O . LEU A 1 94 ? -1.208 6.866 -23.553 1.00 79.88 94 LEU A O 1
ATOM 727 N N . TYR A 1 95 ? 0.874 6.135 -23.139 1.00 73.62 95 TYR A N 1
ATOM 728 C CA . TYR A 1 95 ? 0.467 5.132 -22.148 1.00 73.62 95 TYR A CA 1
ATOM 729 C C . TYR A 1 95 ? -0.087 5.749 -20.860 1.00 73.62 95 TYR A C 1
ATOM 731 O O . TYR A 1 95 ? -1.038 5.214 -20.285 1.00 73.62 95 TYR A O 1
ATOM 739 N N . MET A 1 96 ? 0.472 6.875 -20.413 1.00 75.94 96 MET A N 1
ATOM 740 C CA . MET A 1 96 ? -0.001 7.621 -19.247 1.00 75.94 96 MET A CA 1
ATOM 741 C C . MET A 1 96 ? -1.408 8.178 -19.484 1.00 75.94 96 MET A C 1
ATOM 743 O O . MET A 1 96 ? -2.289 8.032 -18.638 1.00 75.94 96 MET A O 1
ATOM 747 N N . LEU A 1 97 ? -1.653 8.763 -20.660 1.00 80.88 97 LEU A N 1
ATOM 748 C CA . LEU A 1 97 ? -2.983 9.242 -21.040 1.00 80.88 97 LEU A CA 1
ATOM 749 C C . LEU A 1 97 ? -3.988 8.092 -21.128 1.00 80.88 97 LEU A C 1
ATOM 751 O O . LEU A 1 97 ? -5.101 8.210 -20.615 1.00 80.88 97 LEU A O 1
ATOM 755 N N . PHE A 1 98 ? -3.587 6.961 -21.714 1.00 78.12 98 PHE A N 1
ATOM 756 C CA . PHE A 1 98 ? -4.438 5.777 -21.796 1.00 78.12 98 PHE A CA 1
ATOM 757 C C . PHE A 1 98 ? -4.791 5.216 -20.411 1.00 78.12 98 PHE A C 1
ATOM 759 O O . PHE A 1 98 ? -5.953 4.921 -20.139 1.00 78.12 98 PHE A O 1
ATOM 766 N N . THR A 1 99 ? -3.821 5.117 -19.498 1.00 74.38 99 THR A N 1
ATOM 767 C CA . THR A 1 99 ? -4.069 4.634 -18.129 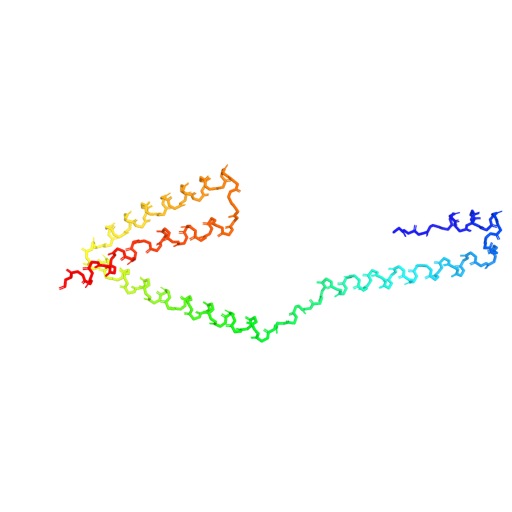1.00 74.38 99 THR A CA 1
ATOM 768 C C . THR A 1 99 ? -4.955 5.584 -17.329 1.00 74.38 99 THR A C 1
ATOM 770 O O . THR A 1 99 ? -5.855 5.113 -16.635 1.00 74.38 99 THR A O 1
ATOM 773 N N . LEU A 1 100 ? -4.778 6.901 -17.463 1.00 78.69 100 LEU A N 1
ATOM 774 C CA . LEU A 1 100 ? -5.668 7.900 -16.857 1.00 78.69 100 LEU A CA 1
ATOM 775 C C . LEU A 1 100 ? -7.098 7.806 -17.405 1.00 78.69 100 LEU A C 1
ATOM 777 O O . LEU A 1 100 ? -8.065 7.824 -16.636 1.00 78.69 100 LEU A O 1
ATOM 781 N N . ALA A 1 101 ? -7.247 7.652 -18.721 1.00 79.62 101 ALA A N 1
ATOM 782 C CA . ALA A 1 101 ? -8.547 7.458 -19.355 1.00 79.62 101 ALA A CA 1
ATOM 783 C C . ALA A 1 101 ? -9.232 6.180 -18.840 1.00 79.62 101 ALA A C 1
ATOM 785 O O . ALA A 1 101 ? -10.416 6.195 -18.504 1.00 79.62 101 ALA A O 1
ATOM 786 N N . MET A 1 102 ? -8.478 5.091 -18.679 1.00 74.25 102 MET A N 1
ATOM 787 C CA . MET A 1 102 ? -9.013 3.841 -18.140 1.00 74.25 102 MET A CA 1
ATOM 788 C C . MET A 1 102 ? -9.381 3.956 -16.661 1.00 74.25 102 MET A C 1
ATOM 790 O O . MET A 1 102 ? -10.452 3.508 -16.258 1.00 74.25 102 MET A O 1
ATOM 794 N N . ALA A 1 103 ? -8.538 4.597 -15.849 1.00 72.69 103 ALA A N 1
ATOM 795 C CA . ALA A 1 103 ? -8.802 4.810 -14.429 1.00 72.69 103 ALA A CA 1
ATOM 796 C C . ALA A 1 103 ? -10.081 5.633 -14.208 1.00 72.69 103 ALA A C 1
ATOM 798 O O . ALA A 1 103 ? -10.933 5.245 -13.406 1.00 72.69 103 ALA A O 1
ATOM 799 N N . THR A 1 104 ? -10.255 6.717 -14.967 1.00 78.88 104 THR A N 1
ATOM 800 C CA . THR A 1 104 ? -11.459 7.562 -14.904 1.00 78.88 104 THR A CA 1
ATOM 801 C C . THR A 1 104 ? -12.702 6.841 -15.431 1.00 78.88 104 THR A C 1
ATOM 803 O O . THR A 1 104 ? -13.791 6.997 -14.878 1.00 78.88 104 THR A O 1
ATOM 806 N N . TRP A 1 105 ? -12.566 5.990 -16.450 1.00 76.06 105 TRP A N 1
ATOM 807 C CA . TRP A 1 105 ? -13.665 5.153 -16.936 1.00 76.06 105 TRP A CA 1
ATOM 808 C C . TRP A 1 105 ? -14.096 4.083 -15.920 1.00 76.06 105 TRP A C 1
ATOM 810 O O . TRP A 1 105 ? -15.294 3.872 -15.719 1.00 76.06 105 TRP A O 1
ATOM 820 N N . PHE A 1 106 ? -13.145 3.456 -15.221 1.00 72.06 106 PHE A N 1
ATOM 821 C CA . PHE A 1 106 ? -13.429 2.500 -14.146 1.00 72.06 106 PHE A CA 1
ATOM 822 C C . PHE A 1 106 ? -14.116 3.151 -12.943 1.00 72.06 106 PHE A C 1
ATOM 824 O O . PHE A 1 106 ? -15.023 2.559 -12.357 1.00 72.06 106 PHE A O 1
ATOM 831 N N . GLU A 1 107 ? -13.721 4.378 -12.602 1.00 68.25 107 GLU A N 1
ATOM 832 C CA . GLU A 1 107 ? -14.351 5.173 -11.545 1.00 68.25 107 GLU A CA 1
ATOM 833 C C . GLU A 1 107 ? -15.824 5.463 -11.851 1.00 68.25 107 GLU A C 1
ATOM 835 O O . GLU A 1 107 ? -16.688 5.264 -10.998 1.00 68.25 107 GLU A O 1
ATOM 840 N N . ARG A 1 108 ? -16.133 5.807 -13.107 1.00 74.06 108 ARG A N 1
ATOM 841 C CA . ARG A 1 108 ? -17.513 6.020 -13.569 1.00 74.06 108 ARG A CA 1
ATOM 842 C C . ARG A 1 108 ? -18.380 4.757 -13.523 1.00 74.06 108 ARG A C 1
ATOM 844 O O . ARG A 1 108 ? -19.598 4.874 -13.472 1.00 74.06 108 ARG A O 1
ATOM 851 N N . ARG A 1 109 ? -17.781 3.560 -13.533 1.00 73.31 109 ARG A N 1
ATOM 852 C CA . ARG A 1 109 ? -18.493 2.268 -13.470 1.00 73.31 109 ARG A CA 1
ATOM 853 C C . ARG A 1 109 ? -18.623 1.682 -12.057 1.00 73.31 109 ARG A C 1
ATOM 855 O O . ARG A 1 109 ? -19.125 0.571 -11.932 1.00 73.31 109 ARG A O 1
ATOM 862 N N . GLN A 1 110 ? -18.179 2.392 -11.014 1.00 67.31 110 GLN A N 1
ATOM 863 C CA . GLN A 1 110 ? -18.153 1.907 -9.621 1.00 67.31 110 GLN A CA 1
ATOM 864 C C . GLN A 1 110 ? -17.475 0.537 -9.441 1.00 67.31 110 GLN A C 1
ATOM 866 O O . GLN A 1 110 ? -17.845 -0.267 -8.587 1.00 67.31 110 GLN A O 1
ATOM 871 N N . ILE A 1 111 ? -16.451 0.257 -10.248 1.00 64.69 111 ILE A N 1
ATOM 872 C CA . ILE A 1 111 ? -15.658 -0.962 -10.102 1.00 64.69 111 ILE A CA 1
ATOM 873 C C . ILE A 1 111 ? -14.734 -0.779 -8.891 1.00 64.69 111 ILE A C 1
ATOM 875 O O . ILE A 1 111 ? -14.049 0.238 -8.773 1.00 64.69 111 ILE A O 1
ATOM 879 N N . GLY A 1 112 ? -14.756 -1.748 -7.968 1.00 63.00 112 GLY A N 1
ATOM 880 C CA . GLY A 1 112 ? -14.077 -1.663 -6.674 1.00 63.00 112 GLY A CA 1
ATOM 881 C C . GLY A 1 112 ? -12.604 -1.253 -6.789 1.00 63.00 112 GLY A C 1
ATOM 882 O O . GLY A 1 112 ? -11.885 -1.712 -7.679 1.00 63.00 112 GLY A O 1
ATOM 883 N N . ALA A 1 113 ? -12.148 -0.403 -5.863 1.00 62.91 113 ALA A N 1
ATOM 884 C CA . ALA A 1 113 ? -10.830 0.241 -5.910 1.00 62.91 113 ALA A CA 1
ATOM 885 C C . ALA A 1 113 ? -9.663 -0.749 -6.099 1.00 62.91 113 ALA A C 1
ATOM 887 O O . ALA A 1 113 ? -8.720 -0.457 -6.833 1.00 62.91 113 ALA A O 1
ATOM 888 N N . ALA A 1 114 ? -9.758 -1.946 -5.511 1.00 60.91 114 ALA A N 1
ATOM 889 C CA . ALA A 1 114 ? -8.753 -2.999 -5.656 1.00 60.91 114 ALA A CA 1
ATOM 890 C C . ALA A 1 114 ? -8.612 -3.503 -7.105 1.00 60.91 114 ALA A C 1
ATOM 892 O O . ALA A 1 114 ? -7.496 -3.671 -7.591 1.00 60.91 114 ALA A O 1
ATOM 893 N N . VAL A 1 115 ? -9.728 -3.684 -7.822 1.00 67.31 115 VAL A N 1
ATOM 894 C CA . VAL A 1 115 ? -9.724 -4.125 -9.228 1.00 67.31 115 VAL A CA 1
ATOM 895 C C . VAL A 1 115 ? -9.168 -3.023 -10.123 1.00 67.31 115 VAL A C 1
ATOM 897 O O . VAL A 1 115 ? -8.386 -3.304 -11.027 1.00 67.31 115 VAL A O 1
ATOM 900 N N . ARG A 1 116 ? -9.504 -1.759 -9.836 1.00 63.03 116 ARG A N 1
ATOM 901 C CA . ARG A 1 116 ? -8.983 -0.607 -10.581 1.00 63.03 116 ARG A CA 1
ATOM 902 C C . ARG A 1 116 ? -7.460 -0.541 -10.503 1.00 63.03 116 ARG A C 1
ATOM 904 O O . ARG A 1 116 ? -6.820 -0.479 -11.546 1.00 63.03 116 ARG A O 1
ATOM 911 N N . ILE A 1 117 ? -6.900 -0.627 -9.293 1.00 67.69 117 ILE A N 1
ATOM 912 C CA . ILE A 1 117 ? -5.448 -0.621 -9.066 1.00 67.69 117 ILE A CA 1
ATOM 913 C C . ILE A 1 117 ? -4.800 -1.775 -9.831 1.00 67.69 117 ILE A C 1
ATOM 915 O O . ILE A 1 117 ? -3.903 -1.537 -10.635 1.00 67.69 117 ILE A O 1
ATOM 919 N N . PHE A 1 118 ? -5.314 -2.997 -9.669 1.00 72.94 118 PHE A N 1
ATOM 920 C CA . PHE A 1 118 ? -4.732 -4.181 -10.298 1.00 72.94 118 PHE A CA 1
ATOM 921 C C . PHE A 1 118 ? -4.723 -4.084 -11.830 1.00 72.94 118 PHE A C 1
ATOM 923 O O . PHE A 1 118 ? -3.693 -4.312 -12.462 1.00 72.94 118 PHE A O 1
ATOM 930 N N . VAL A 1 119 ? -5.839 -3.670 -12.436 1.00 68.69 119 VAL A N 1
ATOM 931 C CA . VAL A 1 119 ? -5.951 -3.521 -13.895 1.00 68.69 119 VAL A CA 1
ATOM 932 C C . VAL A 1 119 ? -5.053 -2.396 -14.407 1.00 68.69 119 VAL A C 1
ATOM 934 O O . VAL A 1 119 ? -4.349 -2.584 -15.398 1.00 68.69 119 VAL A O 1
ATOM 937 N N . THR A 1 120 ? -5.009 -1.247 -13.725 1.00 68.19 120 THR A N 1
ATOM 938 C CA . THR A 1 120 ? -4.109 -0.153 -14.124 1.00 68.19 120 THR A CA 1
ATOM 939 C C . THR A 1 120 ? -2.637 -0.541 -14.002 1.00 68.19 120 THR A C 1
ATOM 941 O O . THR A 1 120 ? -1.856 -0.197 -14.885 1.00 68.19 120 THR A O 1
ATOM 944 N N . SER A 1 121 ? -2.260 -1.313 -12.978 1.00 65.88 121 SER A N 1
ATOM 945 C CA . SER A 1 121 ? -0.896 -1.820 -12.809 1.00 65.88 121 SER A CA 1
ATOM 946 C C . SER A 1 121 ? -0.509 -2.807 -13.911 1.00 65.88 121 SER A C 1
ATOM 948 O O . SER A 1 121 ? 0.587 -2.703 -14.454 1.00 65.88 121 SER A O 1
ATOM 950 N N . VAL A 1 122 ? -1.406 -3.723 -14.293 1.00 73.31 122 VAL A N 1
ATOM 951 C CA . VAL A 1 122 ? -1.163 -4.667 -15.399 1.00 73.31 122 VAL A CA 1
ATOM 952 C C . VAL A 1 122 ? -0.999 -3.925 -16.725 1.00 73.31 122 VAL A C 1
ATOM 954 O O . VAL A 1 122 ? -0.064 -4.205 -17.472 1.00 73.31 122 VAL A O 1
ATOM 957 N N . ILE A 1 123 ? -1.854 -2.936 -17.003 1.00 69.94 123 ILE A N 1
ATOM 958 C CA . ILE A 1 123 ? -1.763 -2.138 -18.232 1.00 69.94 123 ILE A CA 1
ATOM 959 C C . ILE A 1 123 ? -0.471 -1.313 -18.257 1.00 69.94 123 ILE A C 1
ATOM 961 O O . ILE A 1 123 ? 0.189 -1.244 -19.289 1.00 69.94 123 ILE A O 1
ATOM 965 N N . ALA A 1 124 ? -0.068 -0.733 -17.126 1.00 67.62 124 ALA A N 1
ATOM 966 C CA . ALA A 1 124 ? 1.181 0.019 -17.024 1.00 67.62 124 ALA A CA 1
ATOM 967 C C . ALA A 1 124 ? 2.433 -0.855 -17.239 1.00 67.62 124 ALA A C 1
ATOM 969 O O . ALA A 1 124 ? 3.465 -0.348 -17.673 1.00 67.62 124 ALA A O 1
ATOM 970 N N . LEU A 1 125 ? 2.349 -2.164 -16.972 1.00 67.81 125 LEU A N 1
ATOM 971 C CA . LEU A 1 125 ? 3.438 -3.125 -17.185 1.00 67.81 125 LEU A CA 1
ATOM 972 C C . LEU A 1 125 ? 3.513 -3.670 -18.624 1.00 67.81 125 LEU A C 1
ATOM 974 O O . LEU A 1 125 ? 4.548 -4.219 -19.004 1.00 67.81 125 LEU A O 1
ATOM 978 N N . LEU A 1 126 ? 2.472 -3.501 -19.449 1.00 69.19 126 LEU A N 1
ATOM 979 C CA . LEU A 1 126 ? 2.440 -3.998 -20.835 1.00 69.19 126 LEU A CA 1
ATOM 980 C C . LEU A 1 126 ? 3.601 -3.513 -21.720 1.00 69.19 126 LEU A C 1
ATOM 982 O O . LEU A 1 126 ? 4.166 -4.354 -22.417 1.00 69.19 126 LEU A O 1
ATOM 986 N N . PRO A 1 127 ? 4.021 -2.231 -21.706 1.00 66.69 127 PRO A N 1
ATOM 987 C CA . PRO A 1 127 ? 5.153 -1.783 -22.516 1.00 66.69 127 PRO A CA 1
ATOM 988 C C . PRO A 1 127 ? 6.423 -2.566 -22.186 1.00 66.69 127 PRO A C 1
ATOM 990 O O . PRO A 1 127 ? 7.128 -3.026 -23.080 1.00 66.69 127 PRO A O 1
ATOM 993 N N . LEU A 1 128 ? 6.677 -2.775 -20.892 1.00 64.44 128 LEU A N 1
ATOM 994 C CA . LEU A 1 128 ? 7.838 -3.514 -20.400 1.00 64.44 128 LEU A CA 1
ATOM 995 C C . LEU A 1 128 ? 7.781 -4.983 -20.831 1.00 64.44 128 LEU A C 1
ATOM 997 O O . LEU A 1 128 ? 8.794 -5.529 -21.259 1.00 64.44 128 LEU A O 1
ATOM 1001 N N . ALA A 1 129 ? 6.599 -5.603 -20.784 1.00 66.69 129 ALA A N 1
ATOM 1002 C CA . ALA A 1 129 ? 6.395 -6.972 -21.251 1.00 66.69 129 ALA A CA 1
ATOM 1003 C C . ALA A 1 129 ? 6.603 -7.115 -22.771 1.00 66.69 129 ALA A C 1
ATOM 1005 O O . ALA A 1 129 ? 7.238 -8.070 -23.217 1.00 66.69 129 ALA A O 1
ATOM 1006 N N . VAL A 1 130 ? 6.131 -6.149 -23.568 1.00 66.75 130 VAL A N 1
ATOM 1007 C CA . VAL A 1 130 ? 6.340 -6.133 -25.024 1.00 66.75 130 VAL A CA 1
ATOM 1008 C C . VAL A 1 130 ? 7.830 -6.008 -25.350 1.00 66.75 130 VAL A C 1
ATOM 1010 O O . VAL A 1 130 ? 8.347 -6.823 -26.114 1.00 66.75 130 VAL A O 1
ATOM 1013 N N . PHE A 1 131 ? 8.553 -5.081 -24.713 1.00 64.81 131 PHE A N 1
ATOM 1014 C CA . PHE A 1 131 ? 10.006 -4.952 -24.898 1.00 64.81 131 PHE A CA 1
ATOM 1015 C C . PHE A 1 131 ? 10.784 -6.190 -24.428 1.00 64.81 131 PHE A C 1
ATOM 1017 O O . PHE A 1 131 ? 11.758 -6.577 -25.072 1.00 64.81 131 PHE A O 1
ATOM 1024 N N . ALA A 1 132 ? 10.351 -6.845 -23.349 1.00 63.38 132 ALA A N 1
ATOM 1025 C CA . ALA A 1 132 ? 10.927 -8.115 -22.913 1.00 63.38 132 ALA A CA 1
ATOM 1026 C C . ALA A 1 132 ? 10.731 -9.221 -23.961 1.00 63.38 132 ALA A C 1
ATOM 1028 O O . ALA A 1 132 ? 11.685 -9.914 -24.309 1.00 63.38 132 ALA A O 1
ATOM 1029 N N . SER A 1 133 ? 9.517 -9.356 -24.506 1.00 61.53 133 SER A N 1
ATOM 1030 C CA . SER A 1 133 ? 9.181 -10.394 -25.490 1.00 61.53 133 SER A CA 1
ATOM 1031 C C . SER A 1 133 ? 9.943 -10.250 -26.811 1.00 61.53 133 SER A C 1
ATOM 1033 O O . SER A 1 133 ? 10.385 -11.251 -27.368 1.00 61.53 133 SER A O 1
ATOM 1035 N N . GLN A 1 134 ? 10.198 -9.016 -27.265 1.00 63.44 134 GLN A N 1
ATOM 1036 C CA . GLN A 1 134 ? 11.000 -8.755 -28.467 1.00 63.44 134 GLN A CA 1
ATOM 1037 C C . GLN A 1 134 ? 12.439 -9.271 -28.340 1.00 63.44 134 GLN A C 1
ATOM 1039 O O . GLN A 1 134 ? 13.067 -9.580 -29.346 1.00 63.44 134 GLN A O 1
ATOM 1044 N N . LYS A 1 135 ? 12.955 -9.400 -27.112 1.00 58.97 135 LYS A N 1
ATOM 1045 C CA . LYS A 1 135 ? 14.307 -9.900 -26.857 1.00 58.97 135 LYS A CA 1
ATOM 1046 C C . LYS A 1 135 ? 14.408 -11.427 -26.786 1.00 58.97 135 LYS A C 1
ATOM 1048 O O . LYS A 1 135 ? 15.510 -11.942 -26.895 1.00 58.97 135 LYS A O 1
ATOM 1053 N N . PHE A 1 136 ? 13.296 -12.129 -26.556 1.00 53.41 136 PHE A N 1
ATOM 1054 C CA . PHE A 1 136 ? 13.237 -13.600 -26.573 1.00 53.41 136 PHE A CA 1
ATOM 1055 C C . PHE A 1 136 ? 12.884 -14.164 -27.958 1.00 53.41 136 PHE A C 1
ATOM 1057 O O . PHE A 1 136 ? 12.991 -15.368 -28.166 1.00 53.41 136 PHE A O 1
ATOM 1064 N N . ALA A 1 137 ? 12.441 -13.311 -28.887 1.00 46.12 137 ALA A N 1
ATOM 1065 C CA . ALA A 1 137 ? 12.087 -13.675 -30.259 1.00 46.12 137 ALA A CA 1
ATOM 1066 C C . ALA A 1 137 ? 13.238 -13.485 -31.277 1.00 46.12 137 ALA A C 1
ATOM 1068 O O . ALA A 1 137 ? 13.017 -13.659 -32.475 1.00 46.12 137 ALA A O 1
ATOM 1069 N N . LEU A 1 138 ? 14.439 -13.129 -30.806 1.00 42.31 138 LEU A N 1
ATOM 1070 C CA . LEU A 1 138 ? 15.701 -13.015 -31.553 1.00 42.31 138 LEU A CA 1
ATOM 1071 C C . LEU A 1 138 ? 16.723 -13.979 -30.947 1.00 42.31 138 LEU A C 1
ATOM 1073 O O . LEU A 1 138 ? 17.481 -14.584 -31.734 1.00 42.31 138 LEU A O 1
#

pLDDT: mean 74.85, std 9.31, range [42.31, 88.69]

Sequence (138 aa):
MSVKREDLLAAAAVGVVQYTQVDPLLIFLLQRDVNLQREAMLKEKRPTRTSGRDVAFYMLALLVIGVATALIAIYTRLAFNALGAGGLLWFIGLYMLFTLAMATWFERRQIGAAVRIFVTSVIALLPLAVFASQKFAL

Foldseek 3Di:
DQDDLVNLVVCCVVVVDPPVCSVVVNVVSVVVVVVVVVVVVVVVVDPPPCDVVNVVVVVVVVVVVVVVVVLCVVLLVVCCVVQNPVRSVVVCVVLVVVLVVQLVVCVVVPPDPVVNVVVSVVSVCVVSVVSVVVVVVD

=== Feature glossary ===
Legend for the data blocks above and below:

— What the protein is —

The amino-acid sequence is the protein's primary structure: the linear order of residues from the N-terminus to the C-terminus, written in one-letter code. Everything else here — the 3D coordinates, the secondary structure, the domain annotations — is ultimately a consequence of this string.

Database cross-references. InterPro integrates a dozen domain/family signature databases into unified entries with residue-range hits. GO terms attach function/process/location labels with evidence codes. CATH codes position the fold in a four-level structural taxonomy. Organism is the NCBI-taxonomy species name.

— Where its atoms are —

The mmCIF block holds the 3D Cartesian coordinates of each backbone atom (N, Cα, C, O) in ångströms. mmCIF is the PDB's canonical archive format — a tagged-loop text representation of the atomic model.

The six renders are orthographic views along the three Cartesian axes in both directions. Representation (cartoon, sticks, or surface) and color scheme (sequence-rainbow or by-chain) vary across proteins so the training set covers all the common visualization conventions.

— Local backbone conformation —

Secondary structure is the local, repeating backbone conformation. DSSP classifies it into eight states by reading the hydrogen-bond network: three helix types (H, G, I), two β types (E, B), two non-regular types (T, S), and unstructured coil (-).

SS3 is a coarse helix/strand/coil call (letters a/b/c) made by the P-SEA algorithm from inter-Cα distances and dihedrals. It is less detailed than DSSP but needs only Cα positions.

Backbone dihedral angles. Every residue except chain termini has a φ (preceding-C → N → Cα → C) and a ψ (N → Cα → C → next-N). They are reported in degrees following the IUPAC sign convention. Secondary structure is essentially a statement about which (φ, ψ) basin each residue occupies.

— Global shape and packing —

The geometric summary reports three shape descriptors. Rg (radius of gyration) measures how spread out the Cα atoms are about their centre of mass; compact globular proteins have small Rg, elongated or unfolded ones large. Cα contacts (<8 Å, |i−j|>4) count long-range residue pairs in spatial proximity — high for tightly packed folds, near zero for rods or random coil. The bounding-box extents give the protein's footprint along x, y, z in Å.

Solvent accessibility: the surface area of each residue that a 1.4 Å water probe can touch, in Å². When only backbone atoms are present the absolute values are lower than full-atom SASA (side chains contribute most of the area) and are flagged as backbone-only.

Plot images: a contact map (which residues are close in 3D, as an N×N binary image), a Ramachandran scatter (backbone torsion angles, revealing secondary-structure composition at a glance), and — for AlphaFold structures — a PAE heatmap (pairwise prediction confidence).

— Structural neighborhood —

Foldseek's 3Di representation compresses backbone geometry into a per-residue letter drawn from a learned twenty-state alphabet. It captures the tertiary interaction pattern around each residue — which residues are packed against it in space, regardless of where they are in sequence.

Structural nearest neighbors (via Foldseek easy-search vs the PDB). Reported per hit: target PDB id, E-value, and alignment TM-score. A TM-score above ~0.5 is the conventional threshold for 'same fold'.

— Confidence and disorder —

pLDDT (predicted Local Distance Difference Test) is AlphaFold's per-residue confidence score, ranging from 0 to 100. Values above 90 indicate high confidence (typically well-packed cores); 70–90 is confident; 50–70 low confidence; below 50 usually means the region is disordered or the prediction is unreliable there. AlphaFold stores pLDDT in the mmCIF B-factor column.

For experimental (PDB) structures, the B-factor (temperature factor) quantifies the positional spread of each atom in the crystal — a combination of thermal vibration and static disorder — in units of Å². High B-factors mark flexible loops or poorly resolved regions; low B-factors mark the rigid, well-ordered core.

Predicted Aligned Error (PAE) is an AlphaFold confidence matrix: entry (i, j) is the expected error in the position of residue j, in ångströms, when the prediction is superimposed on the true structure at residue i. Low PAE within a block of residues means that block is internally rigid and well-predicted; high PAE between two blocks means their relative placement is uncertain even if each block individually is confident.